Protein AF-A0A834JR56-F1 (afdb_monomer)

Foldseek 3Di:
DEDDPVCPVDDDDDDPDPPDWYWYDPPPPHTDIDTDQPDWDWDQDPVGIDIDRDHPDDPDPPFDFDWDQDPVRDTDTDTD

Organism: Vespula vulgaris (NCBI:txid7454)

Secondary structure (DSSP, 8-state):
-B--TT-TT-----SS--S-EEEEE-SSS-EEEEEPP---EEEEETTEEEEEPPP--TT-----EEEEEPTTS-EEEEE-

Mean predicted aligned error: 10.64 Å

pLDDT: mean 73.56, std 16.53, range [40.28, 90.44]

Structure (mmCIF, N/CA/C/O backbone):
data_AF-A0A834JR56-F1
#
_entry.id   AF-A0A834JR56-F1
#
loop_
_atom_site.group_PDB
_atom_site.id
_atom_site.type_symbol
_atom_site.label_atom_id
_atom_site.label_alt_id
_atom_site.label_comp_id
_atom_site.label_asym_id
_atom_site.label_entity_id
_atom_site.label_seq_id
_atom_site.pdbx_PDB_ins_code
_atom_site.Cartn_x
_atom_site.Cartn_y
_atom_site.Cartn_z
_atom_site.occupancy
_atom_site.B_iso_or_equiv
_atom_site.auth_seq_id
_atom_site.auth_comp_id
_atom_site.auth_asym_id
_atom_site.auth_atom_id
_atom_site.pdbx_PDB_model_num
ATOM 1 N N . MET A 1 1 ? -1.988 3.798 13.656 1.00 83.25 1 MET A N 1
ATOM 2 C CA . MET A 1 1 ? -2.578 5.150 13.502 1.00 83.25 1 MET A CA 1
ATOM 3 C C . MET A 1 1 ? -4.086 5.041 13.629 1.00 83.25 1 MET A C 1
ATOM 5 O O . MET A 1 1 ? -4.631 4.155 12.997 1.00 83.25 1 MET A O 1
ATOM 9 N N . TYR A 1 2 ? -4.750 5.892 14.414 1.00 86.31 2 TYR A N 1
ATOM 10 C CA . TYR A 1 2 ? -6.212 5.872 14.563 1.00 86.31 2 TYR A CA 1
ATOM 11 C C . TYR A 1 2 ? -6.841 7.016 13.779 1.00 86.31 2 TYR A C 1
ATOM 13 O O . TYR A 1 2 ? -6.446 8.167 13.959 1.00 86.31 2 TYR A O 1
ATOM 21 N N . LEU A 1 3 ? -7.789 6.687 12.905 1.00 87.12 3 LEU A N 1
ATOM 22 C CA . LEU A 1 3 ? -8.590 7.670 12.185 1.00 87.12 3 LEU A CA 1
ATOM 23 C C . LEU A 1 3 ? -9.914 7.898 12.906 1.00 87.12 3 LEU A C 1
ATOM 25 O O . LEU A 1 3 ? -10.402 7.028 13.627 1.00 87.12 3 LEU A O 1
ATOM 29 N N . ASN A 1 4 ? -10.493 9.075 12.703 1.00 85.19 4 ASN A N 1
ATOM 30 C CA . ASN A 1 4 ? -11.864 9.354 13.097 1.00 85.19 4 ASN A CA 1
ATOM 31 C C . ASN A 1 4 ? -12.764 9.267 11.849 1.00 85.19 4 ASN A C 1
ATOM 33 O O . ASN A 1 4 ? -12.282 9.165 10.721 1.00 85.19 4 ASN A O 1
ATOM 37 N N . SER A 1 5 ? -14.080 9.263 12.041 1.00 82.75 5 SER A N 1
ATOM 38 C CA . SER A 1 5 ? -15.040 9.177 10.932 1.00 82.75 5 SER A CA 1
ATOM 39 C C . SER A 1 5 ? -15.020 10.396 10.003 1.00 82.75 5 SER A C 1
ATOM 41 O O . SER A 1 5 ? -15.472 10.298 8.870 1.00 82.75 5 SER A O 1
ATOM 43 N N . GLU A 1 6 ? -14.503 11.531 10.470 1.00 84.88 6 GLU A N 1
ATOM 44 C CA . GLU A 1 6 ? -14.407 12.781 9.707 1.00 84.88 6 GLU A CA 1
ATOM 45 C C . GLU A 1 6 ? -13.099 12.872 8.897 1.00 84.88 6 GLU A C 1
ATOM 47 O O . GLU A 1 6 ? -12.985 13.704 8.004 1.00 84.88 6 GLU A O 1
ATOM 52 N N . SER A 1 7 ? -12.116 12.007 9.178 1.00 81.69 7 SER A N 1
ATOM 53 C CA . SER A 1 7 ? -10.773 12.012 8.588 1.00 81.69 7 SER A CA 1
ATOM 54 C C . SER A 1 7 ? -10.500 10.815 7.677 1.00 81.69 7 SER A C 1
ATOM 56 O O . SER A 1 7 ? -9.345 10.460 7.438 1.00 81.69 7 SER A O 1
ATOM 58 N N . LEU A 1 8 ? -11.557 10.195 7.142 1.00 82.19 8 LEU A N 1
ATOM 59 C CA . LEU A 1 8 ? -11.448 9.054 6.227 1.00 82.19 8 LEU A CA 1
ATOM 60 C C . LEU A 1 8 ? -10.776 9.402 4.886 1.00 82.19 8 LEU A C 1
ATOM 62 O O . LEU A 1 8 ? -10.257 8.500 4.234 1.00 82.19 8 LEU A O 1
ATOM 66 N N . ASP A 1 9 ? -10.714 10.686 4.525 1.00 84.81 9 ASP A N 1
ATOM 67 C CA . ASP A 1 9 ? -10.101 11.178 3.282 1.00 84.81 9 ASP A CA 1
ATOM 68 C C . ASP A 1 9 ? -8.634 11.622 3.453 1.00 84.81 9 ASP A C 1
ATOM 70 O O . ASP A 1 9 ? -8.086 12.343 2.619 1.00 84.81 9 ASP A O 1
ATOM 74 N N . VAL A 1 10 ? -7.975 11.235 4.549 1.00 86.81 10 VAL A N 1
ATOM 75 C CA . VAL A 1 10 ? -6.573 11.602 4.780 1.00 86.81 10 VAL A CA 1
ATOM 76 C C . VAL A 1 10 ? -5.622 10.823 3.868 1.00 86.81 10 VAL A C 1
ATOM 78 O O . VAL A 1 10 ? -5.729 9.608 3.697 1.00 86.81 10 VAL A O 1
ATOM 81 N N . GLU A 1 11 ? -4.627 11.519 3.327 1.00 88.75 11 GLU A N 1
ATOM 82 C CA . GLU A 1 11 ? -3.539 10.897 2.582 1.00 88.75 11 GLU A CA 1
ATOM 83 C C . GLU A 1 11 ? -2.434 10.431 3.534 1.00 88.75 11 GLU A C 1
ATOM 85 O O . GLU A 1 11 ? -1.919 11.196 4.354 1.00 88.75 11 GLU A O 1
ATOM 90 N N . LEU A 1 12 ? -2.033 9.167 3.408 1.00 84.31 12 LEU A N 1
ATOM 91 C CA . LEU A 1 12 ? -0.917 8.604 4.157 1.00 84.31 12 LEU A CA 1
ATOM 92 C C . LEU A 1 12 ? 0.291 8.437 3.235 1.00 84.31 12 LEU A C 1
ATOM 94 O O . LEU A 1 12 ? 0.318 7.559 2.374 1.00 84.31 12 LEU A O 1
ATOM 98 N N . ILE A 1 13 ? 1.313 9.263 3.451 1.00 85.62 13 ILE A N 1
ATOM 99 C CA . ILE A 1 13 ? 2.591 9.173 2.744 1.00 85.62 13 ILE A CA 1
ATOM 100 C C . ILE A 1 13 ? 3.601 8.509 3.676 1.00 85.62 13 ILE A C 1
ATOM 102 O O . ILE A 1 13 ? 3.946 9.049 4.725 1.00 85.62 13 ILE A O 1
ATOM 106 N N . THR A 1 14 ? 4.094 7.337 3.288 1.00 82.62 14 THR A N 1
ATOM 107 C CA . THR A 1 14 ? 5.092 6.582 4.056 1.00 82.62 14 THR A CA 1
ATOM 10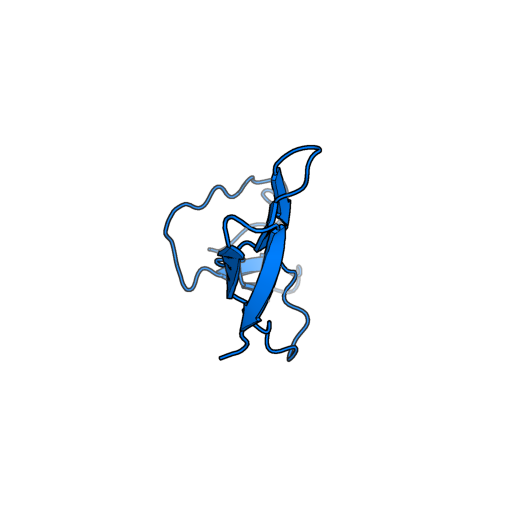8 C C . THR A 1 14 ? 6.421 6.522 3.314 1.00 82.62 14 THR A C 1
ATOM 110 O O . THR A 1 14 ? 6.449 6.406 2.090 1.00 82.62 14 THR A O 1
ATOM 113 N N . SER A 1 15 ? 7.535 6.530 4.045 1.00 83.88 15 SER A N 1
ATOM 114 C CA . SER A 1 15 ? 8.871 6.326 3.479 1.00 83.88 15 SER A CA 1
ATOM 115 C C . SER A 1 15 ? 9.746 5.590 4.484 1.00 83.88 15 SER A C 1
ATOM 117 O O . SER A 1 15 ? 9.913 6.055 5.608 1.00 83.88 15 SER A O 1
ATOM 119 N N . LYS A 1 16 ? 10.308 4.443 4.076 1.00 79.62 16 LYS A N 1
ATOM 120 C CA . LYS A 1 16 ? 11.195 3.605 4.908 1.00 79.62 16 LYS A CA 1
ATOM 121 C C . LYS A 1 16 ? 10.614 3.279 6.295 1.00 79.62 16 LYS A C 1
ATOM 123 O O . LYS A 1 16 ? 11.334 3.295 7.289 1.00 79.62 16 LYS A O 1
ATOM 128 N N . SER A 1 17 ? 9.315 3.012 6.362 1.00 76.06 17 SER A N 1
ATOM 129 C CA . SER A 1 17 ? 8.627 2.591 7.585 1.00 76.06 17 SER A CA 1
ATOM 130 C C . SER A 1 17 ? 8.183 1.139 7.433 1.00 76.06 17 SER A C 1
ATOM 132 O O . SER A 1 17 ? 7.765 0.754 6.343 1.00 76.06 17 SER A O 1
ATOM 134 N N . SER A 1 18 ? 8.279 0.363 8.509 1.00 77.25 18 SER A N 1
ATOM 135 C CA . SER A 1 18 ? 7.798 -1.019 8.602 1.00 77.25 18 SER A CA 1
ATOM 136 C C . SER A 1 18 ? 6.737 -1.135 9.696 1.00 77.25 18 SER A C 1
ATOM 138 O O . SER A 1 18 ? 6.673 -0.277 10.578 1.00 77.25 18 SER A O 1
ATOM 140 N N . GLU A 1 19 ? 5.911 -2.183 9.635 1.00 80.88 19 GLU A N 1
ATOM 141 C CA . GLU A 1 19 ? 4.924 -2.530 10.684 1.00 80.88 19 GLU A CA 1
ATOM 142 C C . GLU A 1 19 ? 3.878 -1.430 10.976 1.00 80.88 19 GLU A C 1
ATOM 144 O O . GLU A 1 19 ? 3.420 -1.235 12.103 1.00 80.88 19 GLU A O 1
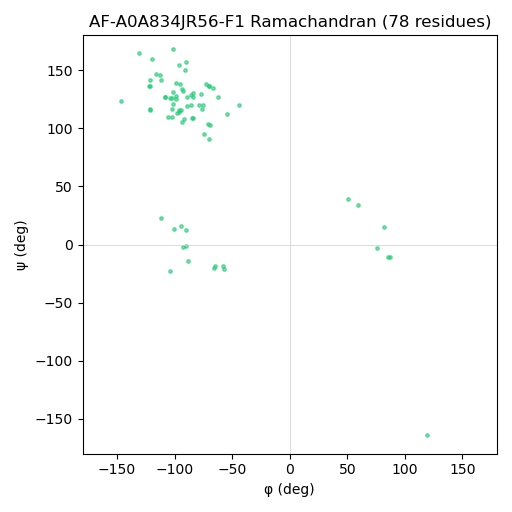ATOM 149 N N . MET A 1 20 ? 3.484 -0.682 9.946 1.00 85.12 20 MET A N 1
ATOM 150 C CA . MET A 1 20 ? 2.502 0.394 10.074 1.00 85.12 20 MET A CA 1
ATOM 151 C C . MET A 1 20 ? 1.078 -0.124 9.870 1.00 85.12 20 MET A C 1
ATOM 153 O O . MET A 1 20 ? 0.763 -0.666 8.815 1.00 85.12 20 MET A O 1
ATOM 157 N N . ASN A 1 21 ? 0.191 0.148 10.829 1.00 86.50 21 ASN A N 1
ATOM 158 C CA . ASN A 1 21 ? -1.231 -0.195 10.738 1.00 86.50 21 ASN A CA 1
ATOM 159 C C . ASN A 1 21 ? -2.121 1.052 10.860 1.00 86.50 21 ASN A C 1
ATOM 161 O O . ASN A 1 21 ? -1.856 1.952 11.669 1.00 86.50 21 ASN A O 1
ATOM 165 N N . VAL A 1 22 ? -3.201 1.105 10.080 1.00 88.44 22 VAL A N 1
ATOM 166 C CA . VAL A 1 22 ? -4.247 2.136 10.135 1.00 88.44 22 VAL A CA 1
ATOM 167 C C . VAL A 1 22 ? -5.515 1.532 10.729 1.00 88.44 22 VAL A C 1
ATOM 169 O O . VAL A 1 22 ? -6.009 0.511 10.266 1.00 88.44 22 VAL A O 1
ATOM 172 N N . MET A 1 23 ? -6.043 2.182 11.758 1.00 88.75 23 MET A N 1
ATOM 173 C CA . MET A 1 23 ? -7.231 1.788 12.501 1.00 88.75 23 MET A CA 1
ATOM 174 C C . MET A 1 23 ? -8.389 2.666 12.038 1.00 88.75 23 MET A C 1
ATOM 176 O O . MET A 1 23 ? -8.415 3.866 12.320 1.00 88.75 23 MET A O 1
ATOM 180 N N . VAL A 1 24 ? -9.331 2.070 11.311 1.00 89.50 24 VAL A N 1
ATOM 181 C CA . VAL A 1 24 ? -10.498 2.762 10.747 1.00 89.50 24 VAL A CA 1
ATOM 182 C C . VAL A 1 24 ? -11.732 2.460 11.601 1.00 89.50 24 VAL A C 1
ATOM 184 O O . VAL A 1 24 ? -12.030 1.279 11.819 1.00 89.50 24 VAL A O 1
ATOM 187 N N . PRO A 1 25 ? -12.459 3.477 12.093 1.00 90.44 25 PRO A N 1
ATOM 188 C CA . PRO A 1 25 ? -13.599 3.273 12.980 1.00 90.44 25 PRO A CA 1
ATOM 189 C C . PRO A 1 25 ? -14.785 2.646 12.231 1.00 90.44 25 PRO A C 1
ATOM 191 O O . PRO A 1 25 ? -15.124 3.062 11.126 1.00 90.44 25 PRO A O 1
ATOM 194 N N . LYS A 1 26 ? -15.446 1.658 12.848 1.00 85.31 26 LYS A N 1
ATOM 195 C CA . LYS A 1 26 ? -16.641 0.972 12.309 1.00 85.31 26 LYS A CA 1
ATOM 196 C C . LYS A 1 26 ? -17.977 1.577 12.764 1.00 85.31 26 LYS A C 1
ATOM 198 O O . LYS A 1 26 ? -19.033 1.102 12.358 1.00 85.31 26 LYS A O 1
ATOM 203 N N . GLY A 1 27 ? -17.943 2.605 13.612 1.00 79.94 27 GLY A N 1
ATOM 204 C CA . GLY A 1 27 ? -19.133 3.290 14.139 1.00 79.94 27 GLY A CA 1
ATOM 205 C C . GLY A 1 27 ? -19.742 2.666 15.403 1.00 79.94 27 GLY A C 1
ATOM 206 O O . GLY A 1 27 ? -20.560 3.305 16.052 1.00 79.94 27 GLY A O 1
ATOM 207 N N . ASN A 1 28 ? -19.312 1.470 15.810 1.00 82.19 28 ASN A N 1
ATOM 208 C CA . ASN A 1 28 ? -19.755 0.778 17.030 1.00 82.19 28 ASN A CA 1
ATOM 209 C C . ASN A 1 28 ? -18.764 0.908 18.208 1.00 82.19 28 ASN A C 1
ATOM 211 O O . ASN A 1 28 ? -18.857 0.155 19.171 1.00 82.19 28 ASN A O 1
ATOM 215 N N . GLY A 1 29 ? -17.796 1.824 18.115 1.00 81.50 29 GLY A N 1
ATOM 216 C CA . GLY A 1 29 ? -16.681 1.930 19.064 1.00 81.50 29 GLY A CA 1
ATOM 217 C C . GLY A 1 29 ? -15.492 1.020 18.738 1.00 81.50 29 GLY A C 1
ATOM 218 O O . GLY A 1 29 ? -14.414 1.235 19.290 1.00 81.50 29 GLY A O 1
ATOM 219 N N . ASP A 1 30 ? -15.646 0.081 17.799 1.00 88.38 30 ASP A N 1
ATOM 220 C CA . ASP A 1 30 ? -14.552 -0.767 17.333 1.00 88.38 30 ASP A CA 1
ATOM 221 C C . ASP A 1 30 ? -13.817 -0.151 16.141 1.00 88.38 30 ASP A C 1
ATOM 223 O O . ASP A 1 30 ? -14.354 0.637 15.349 1.00 88.38 30 ASP A O 1
ATOM 227 N N . TYR A 1 31 ? -12.575 -0.597 15.975 1.00 88.56 31 TYR A N 1
ATOM 228 C CA . TYR A 1 31 ? -11.715 -0.243 14.858 1.00 88.56 31 TYR A CA 1
ATOM 229 C C . TYR A 1 31 ? -11.391 -1.474 14.017 1.00 88.56 31 TYR A C 1
ATOM 231 O O . TYR A 1 31 ? -11.261 -2.589 14.520 1.00 88.56 31 TYR A O 1
ATOM 239 N N . THR A 1 32 ? -11.243 -1.265 12.715 1.00 88.38 32 THR A N 1
ATOM 240 C CA . THR A 1 32 ? -10.664 -2.260 11.811 1.00 88.38 32 THR A CA 1
ATOM 241 C C . THR A 1 32 ? -9.218 -1.918 11.563 1.00 88.38 32 THR A C 1
ATOM 243 O O . THR A 1 32 ? -8.916 -0.795 11.163 1.00 88.38 32 THR A O 1
ATOM 246 N N . GLU A 1 33 ? -8.354 -2.897 11.771 1.00 87.31 33 GLU A N 1
ATOM 247 C CA . GLU A 1 33 ? -6.937 -2.783 11.489 1.00 87.31 33 GLU A CA 1
ATOM 248 C C . GLU A 1 33 ? -6.653 -3.083 10.017 1.00 87.31 33 GLU A C 1
ATOM 250 O O . GLU A 1 33 ? -7.041 -4.128 9.490 1.00 87.31 33 GLU A O 1
ATOM 255 N N . TYR A 1 34 ? -5.967 -2.154 9.360 1.00 86.56 34 TYR A N 1
ATOM 256 C CA . TYR A 1 34 ? -5.482 -2.297 7.997 1.00 86.56 34 TYR A CA 1
ATOM 257 C C . TYR A 1 34 ? -3.961 -2.141 7.981 1.00 86.56 34 TYR A C 1
ATOM 259 O O . TYR A 1 34 ? -3.469 -1.049 8.287 1.00 86.56 34 TYR A O 1
ATOM 267 N N . PRO A 1 35 ? -3.203 -3.188 7.615 1.00 85.38 35 PRO A N 1
ATOM 268 C CA . PRO A 1 35 ? -1.763 -3.069 7.458 1.00 85.38 35 PRO A CA 1
ATOM 269 C C . PRO A 1 35 ? -1.432 -2.231 6.222 1.00 85.38 35 PRO A C 1
ATOM 271 O O . PRO A 1 35 ? -2.033 -2.392 5.154 1.00 85.38 35 PRO A O 1
ATOM 274 N N . VAL A 1 36 ? -0.469 -1.329 6.369 1.00 85.56 36 VAL A N 1
ATOM 275 C CA . VAL A 1 36 ? 0.028 -0.484 5.284 1.00 85.56 36 VAL A CA 1
ATOM 276 C C . VAL A 1 36 ? 1.091 -1.254 4.500 1.00 85.56 36 VAL A C 1
ATOM 278 O O . VAL A 1 36 ? 2.019 -1.786 5.111 1.00 85.56 36 VAL A O 1
ATOM 281 N N . PRO A 1 37 ? 1.006 -1.309 3.157 1.00 81.31 37 PRO A N 1
ATOM 282 C CA . PRO A 1 37 ? 2.030 -1.965 2.364 1.00 81.31 37 PRO A CA 1
ATOM 283 C C . PRO A 1 37 ? 3.404 -1.323 2.480 1.00 81.31 37 PRO A C 1
ATOM 285 O O . PRO A 1 37 ? 3.576 -0.135 2.223 1.00 81.31 37 PRO A O 1
ATOM 288 N N . GLU A 1 38 ? 4.390 -2.153 2.803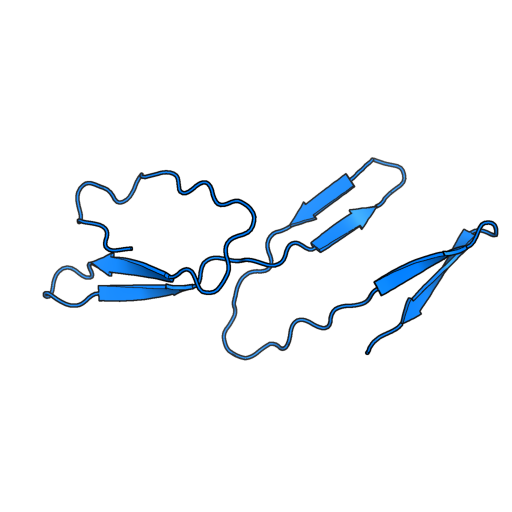 1.00 80.38 38 GLU A N 1
ATOM 289 C CA . GLU A 1 38 ? 5.799 -1.759 2.907 1.00 80.38 38 GLU A CA 1
ATOM 290 C C . GLU A 1 38 ? 6.637 -2.228 1.710 1.00 80.38 38 GLU A C 1
ATOM 292 O O . GLU A 1 38 ? 7.673 -1.643 1.389 1.00 80.38 38 GLU A O 1
ATOM 297 N N . GLN A 1 39 ? 6.179 -3.268 1.010 1.00 78.31 39 GLN A N 1
ATOM 298 C CA . GLN A 1 39 ? 6.851 -3.791 -0.170 1.00 78.31 39 GLN A CA 1
ATOM 299 C C . GLN A 1 39 ? 6.200 -3.254 -1.441 1.00 78.31 39 GLN A C 1
ATOM 301 O O . GLN A 1 39 ? 4.982 -3.240 -1.564 1.00 78.31 39 GLN A O 1
ATOM 306 N N . PHE A 1 40 ? 7.010 -2.887 -2.430 1.00 83.81 40 PHE A N 1
ATOM 307 C CA . PHE A 1 40 ? 6.536 -2.497 -3.755 1.00 83.81 40 PHE A CA 1
ATOM 308 C C . PHE A 1 40 ? 7.152 -3.410 -4.807 1.00 83.81 40 PHE A C 1
ATOM 310 O O . PHE A 1 40 ? 8.350 -3.698 -4.771 1.00 83.81 40 PHE A O 1
ATOM 317 N N . LYS A 1 41 ? 6.338 -3.856 -5.767 1.00 81.31 41 LYS A N 1
ATOM 318 C CA . LYS A 1 41 ? 6.833 -4.581 -6.935 1.00 81.31 41 LYS A CA 1
ATOM 319 C C . LYS A 1 41 ? 7.007 -3.600 -8.082 1.00 81.31 41 LYS A C 1
ATOM 321 O O . LYS A 1 41 ? 6.023 -3.101 -8.625 1.00 81.31 41 LYS A O 1
ATOM 326 N N . THR A 1 42 ? 8.251 -3.398 -8.493 1.00 83.38 42 THR A N 1
ATOM 327 C CA . THR A 1 42 ? 8.582 -2.609 -9.681 1.00 83.38 42 THR A CA 1
ATOM 328 C C . THR A 1 42 ? 8.908 -3.541 -10.837 1.00 83.38 42 THR A C 1
ATOM 330 O O . THR A 1 42 ? 9.830 -4.350 -10.758 1.00 83.38 42 THR A O 1
ATOM 333 N N . THR A 1 43 ? 8.149 -3.429 -11.923 1.00 86.19 43 THR A N 1
ATOM 334 C CA . THR A 1 43 ? 8.408 -4.141 -13.176 1.00 86.19 43 THR A CA 1
ATOM 335 C C . THR A 1 43 ? 9.054 -3.185 -14.169 1.00 86.19 43 THR A C 1
ATOM 337 O O . THR A 1 43 ? 8.564 -2.075 -14.383 1.00 86.19 43 THR A O 1
ATOM 340 N N . ILE A 1 44 ? 10.153 -3.624 -14.781 1.00 86.75 44 ILE A N 1
ATOM 341 C CA . ILE A 1 44 ? 10.871 -2.874 -15.813 1.00 86.75 44 ILE A CA 1
ATOM 342 C C . ILE A 1 44 ? 10.444 -3.417 -17.173 1.00 86.75 44 ILE A C 1
ATOM 344 O O . 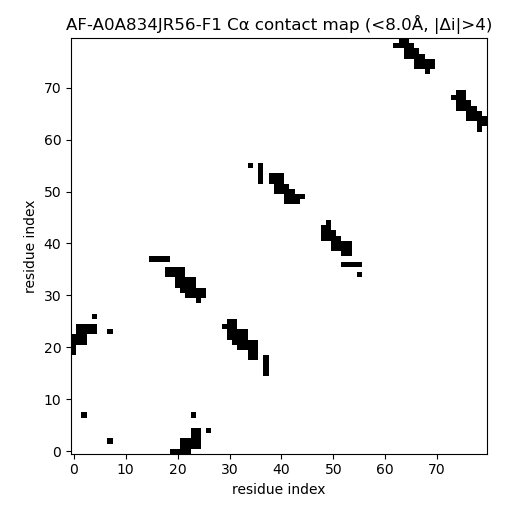ILE A 1 44 ? 10.551 -4.616 -17.425 1.00 86.75 44 ILE A O 1
ATOM 348 N N . SER A 1 45 ? 9.962 -2.538 -18.046 1.00 86.81 45 SER A N 1
ATOM 349 C CA . SER A 1 45 ? 9.589 -2.868 -19.421 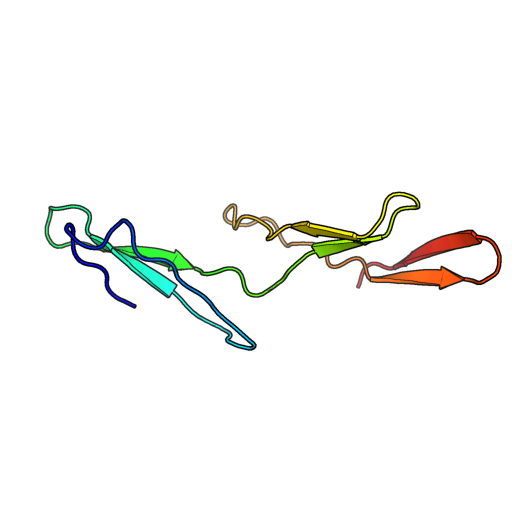1.00 86.81 45 SER A CA 1
ATOM 350 C C . SER A 1 45 ? 10.211 -1.865 -20.399 1.00 86.81 45 SER A C 1
ATOM 352 O O . SER A 1 45 ? 10.593 -0.771 -19.980 1.00 86.81 45 SER A O 1
ATOM 354 N N . PRO A 1 46 ? 10.252 -2.159 -21.712 1.00 88.56 46 PRO A N 1
ATOM 355 C CA . PRO A 1 46 ? 10.683 -1.182 -22.716 1.00 88.56 46 PRO A CA 1
ATOM 356 C C . PRO A 1 46 ? 9.857 0.116 -22.720 1.00 88.56 46 PRO A C 1
ATOM 358 O O . PRO A 1 46 ? 10.304 1.126 -23.248 1.00 88.56 46 PRO A O 1
ATOM 361 N N . LYS A 1 47 ? 8.651 0.098 -22.132 1.00 89.19 47 LYS A N 1
ATOM 362 C CA . LYS A 1 47 ? 7.762 1.262 -22.004 1.00 89.19 47 LYS A CA 1
ATOM 363 C C . LYS A 1 47 ? 7.997 2.068 -20.718 1.00 89.19 47 LYS A C 1
ATOM 365 O O . LYS A 1 47 ? 7.318 3.065 -20.508 1.00 89.19 47 LYS A O 1
ATOM 370 N N . GLY A 1 48 ? 8.927 1.637 -19.862 1.00 89.75 48 GLY A N 1
ATOM 3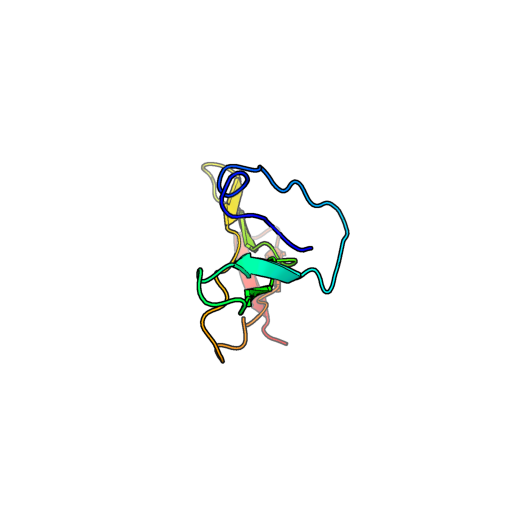71 C CA . GLY A 1 48 ? 9.261 2.291 -18.598 1.00 89.75 48 GLY A CA 1
ATOM 372 C C . GLY A 1 48 ? 9.043 1.411 -17.366 1.00 89.75 48 GLY A C 1
ATOM 373 O O . GLY A 1 48 ? 8.926 0.182 -17.454 1.00 89.75 48 GLY A O 1
ATOM 374 N N . LEU A 1 49 ? 9.016 2.073 -16.206 1.00 88.69 49 LEU A N 1
ATOM 375 C CA . LEU A 1 49 ? 8.836 1.467 -14.888 1.00 88.69 49 LEU A CA 1
ATOM 376 C C . LEU A 1 49 ? 7.356 1.455 -14.504 1.00 88.69 49 LEU A C 1
ATOM 378 O O . LEU A 1 49 ? 6.680 2.477 -14.588 1.00 88.69 49 LEU A O 1
ATOM 382 N N . SER A 1 50 ? 6.868 0.308 -14.042 1.00 88.88 50 SER A N 1
ATOM 383 C CA . SER A 1 50 ? 5.535 0.176 -13.456 1.00 88.88 50 SER A CA 1
ATOM 384 C C . SER A 1 50 ? 5.668 -0.352 -12.037 1.00 88.88 50 SER A C 1
ATOM 386 O O . SER A 1 50 ? 6.158 -1.464 -11.830 1.00 88.88 50 SER A O 1
ATOM 388 N N . THR A 1 51 ? 5.2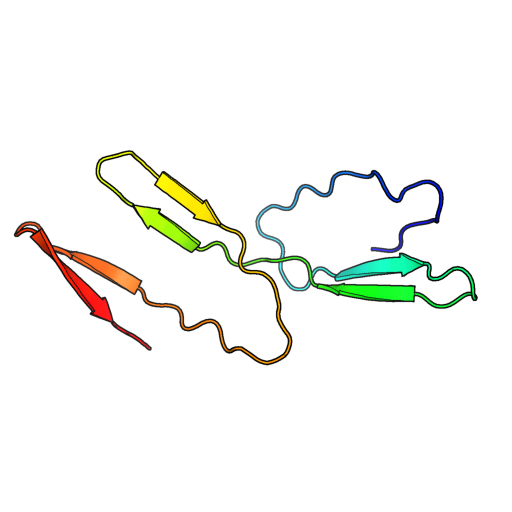53 0.458 -11.067 1.00 86.00 51 THR A N 1
ATOM 389 C CA . THR A 1 51 ? 5.312 0.122 -9.644 1.00 86.00 51 THR A CA 1
ATOM 390 C C . THR A 1 51 ? 3.907 -0.135 -9.137 1.00 86.00 51 THR A C 1
ATOM 392 O O . THR A 1 51 ? 3.025 0.704 -9.303 1.00 86.00 51 THR A O 1
ATOM 395 N N . ILE A 1 52 ? 3.704 -1.286 -8.503 1.00 86.06 52 ILE A N 1
ATOM 396 C CA . ILE A 1 52 ? 2.450 -1.621 -7.833 1.00 86.06 52 ILE A CA 1
ATOM 397 C C . ILE A 1 52 ? 2.718 -1.917 -6.359 1.00 86.06 52 ILE A C 1
ATOM 399 O O . ILE A 1 52 ? 3.674 -2.619 -6.016 1.00 86.06 52 ILE A O 1
ATOM 403 N N . ALA A 1 53 ? 1.858 -1.388 -5.491 1.00 82.00 53 ALA A N 1
ATOM 404 C CA . ALA A 1 53 ? 1.757 -1.849 -4.116 1.00 82.00 53 ALA A CA 1
ATOM 405 C C . ALA A 1 53 ? 0.937 -3.154 -4.123 1.00 82.00 53 ALA A C 1
ATOM 407 O O . ALA A 1 53 ? -0.201 -3.151 -4.605 1.00 82.00 53 ALA A O 1
ATOM 408 N N . PRO A 1 54 ? 1.486 -4.285 -3.662 1.00 73.19 54 PRO A N 1
ATOM 409 C CA . PRO A 1 54 ? 0.730 -5.511 -3.539 1.00 73.19 54 PRO A CA 1
ATOM 410 C C . PRO A 1 54 ? -0.351 -5.337 -2.468 1.00 73.19 54 PRO A C 1
ATOM 412 O O . PRO A 1 54 ? -0.113 -4.814 -1.380 1.00 73.19 54 PRO A O 1
ATOM 415 N N . LYS A 1 55 ? -1.565 -5.779 -2.792 1.00 64.31 55 LYS A N 1
ATOM 416 C CA . LYS A 1 55 ? -2.676 -5.798 -1.844 1.00 64.31 55 LYS A CA 1
ATOM 417 C C . LYS A 1 55 ? -2.492 -6.987 -0.903 1.00 64.31 55 LYS A C 1
ATOM 419 O O . LYS A 1 55 ? -2.330 -8.110 -1.376 1.00 64.31 55 LYS A O 1
ATOM 424 N N . TYR A 1 56 ? -2.567 -6.753 0.406 1.00 58.03 56 TYR A N 1
ATOM 425 C CA . TYR A 1 56 ? -2.613 -7.823 1.403 1.00 58.03 56 TYR A CA 1
ATOM 426 C C . TYR A 1 56 ? -3.968 -8.522 1.289 1.00 58.03 56 TYR A C 1
ATOM 428 O O . TYR A 1 56 ? -4.962 -8.108 1.880 1.00 58.03 56 TYR A O 1
ATOM 436 N N . LEU A 1 57 ? -4.028 -9.561 0.462 1.00 50.66 57 LEU A N 1
ATOM 437 C CA . LEU A 1 57 ? -5.055 -10.583 0.579 1.00 50.66 57 LEU A CA 1
ATOM 438 C C . LEU A 1 57 ? -4.520 -11.582 1.598 1.00 50.66 57 LEU A C 1
ATOM 440 O O . LEU A 1 57 ? -3.424 -12.118 1.418 1.00 50.66 57 LEU A O 1
ATOM 444 N N . SER A 1 58 ? -5.263 -11.763 2.691 1.00 44.28 58 SER A N 1
ATOM 445 C CA . SER A 1 58 ? -4.891 -12.646 3.793 1.00 44.28 58 SER A CA 1
ATOM 446 C C . SER A 1 58 ? -4.356 -13.973 3.246 1.00 44.28 58 SER A C 1
ATOM 448 O O . SER A 1 58 ? -5.068 -14.682 2.534 1.00 44.28 58 SER A O 1
ATOM 450 N N . ASN A 1 59 ? -3.108 -14.291 3.590 1.00 40.28 59 ASN A N 1
ATOM 451 C CA . ASN A 1 59 ? -2.460 -15.596 3.414 1.00 40.28 59 ASN A CA 1
ATOM 452 C C . ASN A 1 59 ? -1.875 -15.937 2.034 1.00 40.28 59 ASN A C 1
ATOM 454 O O . ASN A 1 59 ? -1.511 -17.088 1.811 1.00 40.28 59 ASN A O 1
ATOM 458 N N . SER A 1 60 ? -1.696 -14.975 1.127 1.00 42.91 60 SER A N 1
ATOM 459 C CA . SER A 1 60 ? -0.833 -15.205 -0.043 1.00 42.91 60 SER A CA 1
ATOM 460 C C . SER A 1 60 ? 0.584 -14.723 0.261 1.00 42.91 60 SER A C 1
ATOM 462 O O . SER A 1 60 ? 0.833 -13.521 0.293 1.00 42.91 60 SER A O 1
ATOM 464 N N . ILE A 1 61 ? 1.507 -15.658 0.501 1.00 45.56 61 ILE A N 1
ATOM 465 C CA . ILE A 1 61 ? 2.949 -15.380 0.552 1.00 45.56 61 ILE A CA 1
ATOM 466 C C . ILE A 1 61 ? 3.311 -14.690 -0.768 1.00 45.56 61 ILE A C 1
ATOM 468 O O . ILE A 1 61 ? 3.207 -15.292 -1.838 1.00 45.56 61 ILE A O 1
ATOM 472 N N . ILE A 1 62 ? 3.674 -13.407 -0.711 1.00 50.75 62 ILE A N 1
ATOM 473 C CA . ILE A 1 62 ? 4.147 -12.680 -1.887 1.00 50.75 62 ILE A CA 1
ATOM 474 C C . ILE A 1 62 ? 5.532 -13.236 -2.203 1.00 50.75 62 ILE A C 1
ATOM 476 O O . ILE A 1 62 ? 6.514 -12.954 -1.522 1.00 50.75 62 ILE A O 1
ATOM 480 N N . GLU A 1 63 ? 5.594 -14.076 -3.226 1.00 49.62 63 GLU A N 1
ATOM 48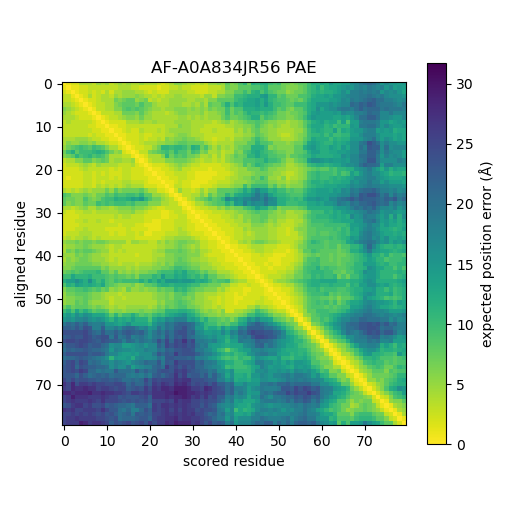1 C CA . GLU A 1 63 ? 6.827 -14.689 -3.694 1.00 49.62 63 GLU A CA 1
ATOM 482 C C . GLU A 1 63 ? 7.719 -13.608 -4.336 1.00 49.62 63 GLU A C 1
ATOM 484 O O . GLU A 1 63 ? 7.469 -13.124 -5.448 1.00 49.62 63 GLU A O 1
ATOM 489 N N . VAL A 1 64 ? 8.750 -13.171 -3.607 1.00 48.31 64 VAL A N 1
ATOM 490 C CA . VAL A 1 64 ? 9.706 -12.159 -4.073 1.00 48.31 64 VAL A CA 1
ATOM 491 C C . VAL A 1 64 ? 10.637 -12.794 -5.101 1.00 48.31 64 VAL A C 1
ATOM 493 O O . VAL A 1 64 ? 11.647 -13.404 -4.762 1.00 48.31 64 VAL A O 1
ATOM 496 N N . ARG A 1 65 ? 10.309 -12.645 -6.386 1.00 54.50 65 ARG A N 1
ATOM 497 C CA . ARG A 1 65 ? 11.207 -13.036 -7.481 1.00 54.50 65 ARG A CA 1
ATOM 498 C C . ARG A 1 65 ? 12.175 -11.902 -7.780 1.00 54.50 65 ARG A C 1
ATOM 500 O O . ARG A 1 65 ? 11.785 -10.886 -8.358 1.00 54.50 65 ARG A O 1
ATOM 507 N N . VAL A 1 66 ? 13.444 -12.082 -7.423 1.00 51.34 66 VAL A N 1
ATOM 508 C CA . VAL A 1 66 ? 14.511 -11.168 -7.845 1.00 51.34 66 VAL A CA 1
ATOM 509 C C . VAL A 1 66 ? 14.958 -11.594 -9.240 1.00 51.34 66 VAL A C 1
ATOM 511 O O . VAL A 1 66 ? 15.567 -12.648 -9.430 1.00 51.34 66 VAL A O 1
ATOM 514 N N . CYS A 1 67 ? 14.621 -10.788 -10.245 1.00 53.66 67 CYS A N 1
ATOM 515 C CA . CYS A 1 67 ? 15.043 -11.026 -11.621 1.00 53.66 67 CYS A CA 1
ATOM 516 C C . CYS A 1 67 ? 16.317 -10.228 -11.908 1.00 53.66 67 CYS A C 1
ATOM 518 O O . CYS A 1 67 ? 16.300 -8.997 -11.909 1.00 53.66 67 CYS A O 1
ATOM 520 N N . ARG A 1 68 ? 17.424 -10.925 -12.181 1.00 50.81 68 ARG A N 1
ATOM 521 C CA . ARG A 1 68 ? 18.663 -10.299 -12.656 1.00 50.81 68 ARG A CA 1
ATOM 522 C C . ARG A 1 68 ? 18.615 -10.241 -14.181 1.00 50.81 68 ARG A C 1
ATOM 524 O O . ARG A 1 68 ? 18.521 -11.277 -14.836 1.00 50.81 68 ARG A O 1
ATOM 531 N N . ALA A 1 69 ? 18.673 -9.038 -14.746 1.00 51.62 69 ALA A N 1
ATOM 532 C CA . ALA A 1 69 ? 18.862 -8.870 -16.182 1.00 51.62 69 ALA A CA 1
ATOM 533 C C . ALA A 1 69 ? 20.335 -9.148 -16.523 1.00 51.62 69 ALA A C 1
ATOM 535 O O . ALA A 1 69 ? 21.231 -8.495 -15.987 1.00 51.62 69 ALA A O 1
ATOM 536 N N . THR A 1 70 ? 20.593 -10.141 -17.376 1.00 49.69 70 THR A N 1
ATOM 537 C CA . THR A 1 70 ? 21.916 -10.337 -17.990 1.00 49.69 70 THR A CA 1
ATOM 538 C C . THR A 1 70 ? 21.999 -9.588 -19.319 1.00 49.69 70 THR A C 1
ATOM 540 O O . THR A 1 70 ? 20.989 -9.419 -19.998 1.00 49.69 70 THR A O 1
ATOM 543 N N . ILE A 1 71 ? 23.209 -9.151 -19.682 1.00 49.06 71 ILE A N 1
ATOM 544 C CA . ILE A 1 71 ? 23.527 -8.305 -20.852 1.00 49.06 71 ILE A CA 1
ATOM 545 C C . ILE A 1 71 ? 23.047 -8.941 -22.179 1.00 49.06 71 ILE A C 1
ATOM 547 O O . ILE A 1 71 ? 22.796 -8.244 -23.152 1.00 49.06 71 ILE A O 1
ATOM 551 N N . GLU A 1 72 ? 22.832 -10.258 -22.191 1.00 54.56 72 GLU A N 1
ATOM 552 C CA . GLU A 1 72 ? 22.392 -11.057 -23.345 1.00 54.56 72 GLU A CA 1
ATOM 553 C C . GLU A 1 72 ? 20.858 -11.190 -23.483 1.00 54.56 72 GLU A C 1
ATOM 555 O O . GLU A 1 72 ? 20.367 -12.037 -24.223 1.00 54.56 72 GLU A O 1
ATOM 560 N N . GLY A 1 73 ? 20.062 -10.399 -22.755 1.00 50.16 73 GLY A N 1
ATOM 561 C CA . GLY A 1 73 ? 18.594 -10.390 -22.889 1.00 50.16 73 GLY A CA 1
ATOM 562 C C . GLY A 1 73 ? 17.862 -11.582 -22.251 1.00 50.16 73 GLY A C 1
ATOM 563 O O . GLY A 1 73 ? 16.635 -11.601 -22.214 1.00 50.16 73 GLY A O 1
ATOM 564 N N . SER A 1 74 ? 18.582 -12.551 -21.681 1.00 51.25 74 SER A N 1
ATOM 565 C CA . SER A 1 74 ? 17.995 -13.616 -20.861 1.00 51.25 74 SER A CA 1
ATOM 566 C C . SER A 1 74 ? 17.621 -13.074 -19.474 1.00 51.25 74 SER A C 1
ATOM 568 O O . SER A 1 74 ? 18.487 -12.670 -18.698 1.00 51.25 74 SER A O 1
ATOM 570 N N . GLN A 1 75 ? 16.334 -13.084 -19.126 1.00 52.25 75 GLN A N 1
ATOM 571 C CA . GLN A 1 75 ? 15.859 -12.747 -17.784 1.00 52.25 75 GLN A CA 1
ATOM 572 C C . GLN A 1 75 ? 15.780 -14.033 -16.949 1.00 52.25 75 GLN A C 1
ATOM 574 O O . GLN A 1 75 ? 14.914 -14.873 -17.177 1.00 52.25 75 GLN A O 1
ATOM 579 N N . ARG A 1 76 ? 16.693 -14.213 -15.984 1.00 52.78 76 ARG A N 1
ATOM 580 C CA . ARG A 1 76 ? 16.585 -15.299 -14.995 1.00 52.78 76 ARG A CA 1
ATOM 581 C C . ARG A 1 76 ? 15.981 -14.737 -13.715 1.00 52.78 76 ARG A C 1
ATOM 583 O O . ARG A 1 76 ? 16.590 -13.903 -13.045 1.00 52.78 76 ARG A O 1
ATOM 590 N N . CYS A 1 77 ? 14.770 -15.181 -13.404 1.00 49.53 77 CYS A N 1
ATOM 591 C CA . CYS A 1 77 ? 14.103 -14.889 -12.144 1.00 49.53 77 CYS A CA 1
ATOM 592 C C . CYS A 1 77 ? 14.349 -16.060 -11.197 1.00 49.53 77 CYS A C 1
ATOM 594 O O . CYS A 1 77 ? 13.935 -17.178 -11.495 1.00 49.53 77 CYS A O 1
ATOM 596 N N . ALA A 1 78 ? 15.051 -15.803 -10.097 1.00 52.25 78 ALA A N 1
ATOM 597 C CA . ALA A 1 78 ? 15.208 -16.773 -9.027 1.00 52.25 78 ALA A CA 1
ATOM 598 C C . ALA A 1 78 ? 14.150 -16.508 -7.954 1.00 52.25 78 ALA A C 1
ATOM 600 O O . ALA A 1 78 ? 13.856 -15.355 -7.620 1.00 52.25 78 ALA A O 1
ATOM 601 N N . THR A 1 79 ? 13.573 -17.589 -7.455 1.00 44.56 79 THR A N 1
ATOM 602 C CA . THR A 1 79 ? 12.777 -17.628 -6.235 1.00 44.56 79 THR A CA 1
ATOM 603 C C . THR A 1 79 ? 13.699 -18.007 -5.086 1.00 44.56 79 THR A C 1
ATOM 605 O O . THR A 1 79 ? 14.514 -18.915 -5.255 1.00 44.56 79 THR A O 1
ATOM 608 N N . ASN A 1 80 ? 13.612 -17.285 -3.968 1.00 49.56 80 ASN A N 1
ATOM 609 C CA . ASN A 1 80 ? 14.179 -17.761 -2.704 1.00 49.56 80 ASN A CA 1
ATOM 610 C C . ASN A 1 80 ? 13.311 -18.881 -2.137 1.00 49.56 80 ASN A C 1
ATOM 612 O O . ASN A 1 80 ? 12.074 -18.786 -2.311 1.00 49.56 80 ASN A O 1
#

Radius of gyration: 17.8 Å; Cα contacts (8 Å, |Δi|>4): 96; chains: 1; bounding box: 43×30×42 Å

Sequence (80 aa):
MYLNSESLDVELITSKSSEMNVMVPKGNGDYTEYPVPEQFKTTISPKGLSTIAPKYLSNSIIEVRVCRATIEGSQRCATN

InterPro domains:
  IPR001837 Adenylate cyclase-associated CAP [PTHR10652] (1-52)
  IPR013912 Adenylate cyclase-associated CAP, C-terminal [PF08603] (1-51)
  IPR016098 Cyclase-associated protein CAP/septum formation inhibitor MinC, C-terminal [G3DSA:2.160.20.70] (1-56)
  IPR028417 CAP, conserved site, C-terminal [PS01089] (30-41)
  IPR036223 Adenylate cyclase-associated CAP, C-terminal superfamily [SSF69340] (1-53)

Nearest PDB structures (foldseek):
  1k8f-assembly2_D  TM=9.259E-01  e=9.785E-04  Homo sapiens
  6fm2-assembly1_B-2  TM=9.442E-01  e=1.483E-02  Mus musculus
  1k4z-assembly1_A  TM=8.270E-01  e=2.035E-02  Saccharomyces cerevisiae

Solvent-accessible surface area (backbone atoms only — not comparable to full-atom values): 5549 Å² total; per-residue (Å²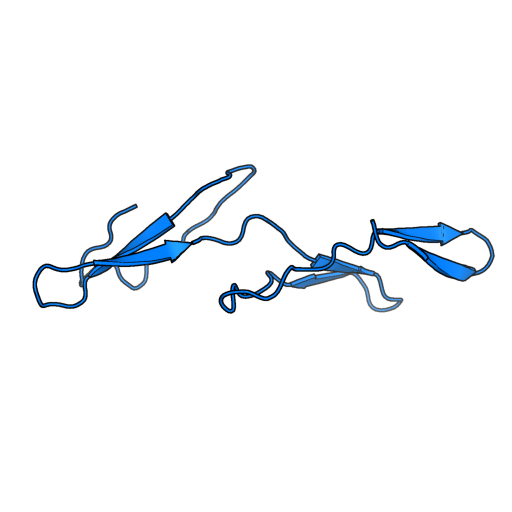): 85,80,48,53,89,89,49,74,86,66,84,85,88,82,75,98,61,75,95,47,45,41,29,43,61,71,84,81,88,48,66,46,83,41,78,56,75,71,62,69,52,71,46,83,51,100,92,45,79,48,75,43,73,65,77,90,53,91,89,63,81,80,79,68,62,58,62,53,79,45,99,84,75,55,74,54,66,46,73,125